Protein AF-R7CH03-F1 (afdb_monomer)

Structure (mmCIF, N/CA/C/O backbone):
data_AF-R7CH03-F1
#
_entry.id   AF-R7CH03-F1
#
loop_
_atom_site.group_PDB
_atom_site.id
_atom_site.type_symbol
_atom_site.label_atom_id
_atom_site.label_alt_id
_atom_site.label_comp_id
_atom_site.label_asym_id
_atom_site.label_entity_id
_atom_site.label_seq_id
_atom_site.pdbx_PDB_ins_code
_atom_site.Cartn_x
_atom_site.Cartn_y
_atom_site.Cartn_z
_atom_site.occupancy
_atom_site.B_iso_or_equiv
_atom_site.auth_seq_id
_atom_site.auth_comp_id
_atom_site.auth_asym_id
_atom_site.auth_atom_id
_atom_site.pdbx_PDB_model_num
ATOM 1 N N . MET A 1 1 ? 8.461 -6.211 2.442 1.00 96.62 1 MET A N 1
ATOM 2 C CA . MET A 1 1 ? 7.712 -7.015 1.447 1.00 96.62 1 MET A CA 1
ATOM 3 C C . MET A 1 1 ? 8.612 -7.231 0.240 1.00 96.62 1 MET A C 1
ATOM 5 O O . MET A 1 1 ? 9.458 -6.382 -0.001 1.00 96.62 1 MET A O 1
ATOM 9 N N . TRP A 1 2 ? 8.453 -8.324 -0.503 1.00 97.56 2 TRP A N 1
ATOM 10 C CA . TRP A 1 2 ? 9.231 -8.585 -1.719 1.00 97.56 2 TRP A CA 1
ATOM 11 C C . TRP A 1 2 ? 8.356 -9.234 -2.792 1.00 97.56 2 TRP A C 1
ATOM 13 O O . TRP A 1 2 ? 7.312 -9.807 -2.472 1.00 97.56 2 TRP A O 1
ATOM 23 N N . ALA A 1 3 ? 8.767 -9.111 -4.051 1.00 97.25 3 ALA A N 1
ATOM 24 C CA . ALA A 1 3 ? 8.122 -9.738 -5.193 1.00 97.25 3 ALA A CA 1
ATOM 25 C C . ALA A 1 3 ? 9.171 -10.206 -6.203 1.00 97.25 3 ALA A C 1
ATOM 27 O O . ALA A 1 3 ? 10.023 -9.425 -6.622 1.00 97.25 3 ALA A O 1
ATOM 28 N N . GLN A 1 4 ? 9.057 -11.466 -6.616 1.00 97.06 4 GLN A N 1
ATOM 29 C CA . GLN A 1 4 ? 9.691 -11.967 -7.832 1.00 97.06 4 GLN A CA 1
ATOM 30 C C . GLN A 1 4 ? 8.868 -11.512 -9.036 1.00 97.06 4 GLN A C 1
ATOM 32 O O . GLN A 1 4 ? 7.660 -11.754 -9.095 1.00 97.06 4 GLN A O 1
ATOM 37 N N . GLU A 1 5 ? 9.502 -10.810 -9.966 1.00 94.62 5 GLU A N 1
ATOM 38 C CA . GLU A 1 5 ? 8.845 -10.187 -11.111 1.00 94.62 5 GLU A CA 1
ATOM 39 C C . GLU A 1 5 ? 9.886 -9.899 -12.194 1.00 94.62 5 GLU A C 1
ATOM 41 O O . GLU A 1 5 ? 10.800 -9.107 -11.988 1.00 94.62 5 GLU A O 1
ATOM 46 N N . GLU A 1 6 ? 9.740 -10.540 -13.354 1.00 91.69 6 GLU A N 1
ATOM 47 C CA . GLU A 1 6 ? 10.704 -10.442 -14.459 1.00 91.69 6 GLU A CA 1
ATOM 48 C C . GLU A 1 6 ? 10.699 -9.048 -15.110 1.00 91.69 6 GLU A C 1
ATOM 50 O O . GLU A 1 6 ? 11.748 -8.457 -15.364 1.00 91.69 6 GLU A O 1
ATOM 55 N N . HIS A 1 7 ? 9.506 -8.488 -15.332 1.00 95.75 7 HIS A N 1
ATOM 56 C CA . HIS A 1 7 ? 9.313 -7.204 -16.010 1.00 95.75 7 HIS A CA 1
ATOM 57 C C . HIS A 1 7 ? 8.825 -6.139 -15.034 1.00 95.75 7 HIS A C 1
ATOM 59 O O . HIS A 1 7 ? 7.633 -5.828 -14.963 1.00 95.75 7 HIS A O 1
ATOM 65 N N . ILE A 1 8 ? 9.758 -5.577 -14.265 1.00 97.88 8 ILE A N 1
ATOM 66 C CA . ILE A 1 8 ? 9.409 -4.600 -13.237 1.00 97.88 8 ILE A CA 1
ATOM 67 C C . ILE A 1 8 ? 9.233 -3.211 -13.845 1.00 97.88 8 ILE A C 1
ATOM 69 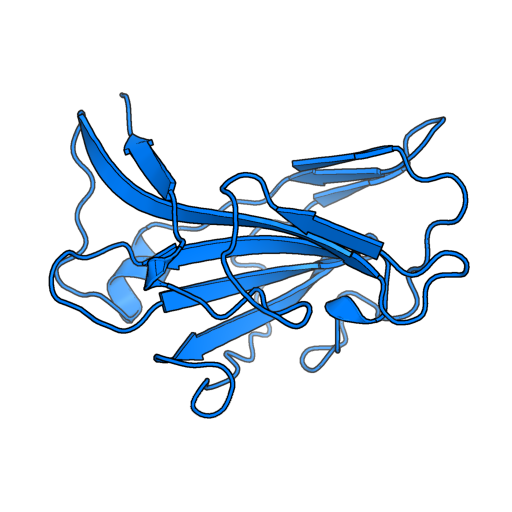O O . ILE A 1 8 ? 10.154 -2.649 -14.439 1.00 97.88 8 ILE A O 1
ATOM 73 N N . ARG A 1 9 ? 8.065 -2.618 -13.614 1.00 98.50 9 ARG A N 1
ATOM 74 C CA . ARG A 1 9 ? 7.746 -1.246 -14.000 1.00 98.50 9 ARG A CA 1
ATOM 75 C C . ARG A 1 9 ? 7.945 -0.293 -12.821 1.00 98.50 9 ARG A C 1
ATOM 77 O O . ARG A 1 9 ? 7.494 -0.593 -11.718 1.00 98.50 9 ARG A O 1
ATOM 84 N N . ALA A 1 10 ? 8.606 0.844 -13.046 1.00 98.06 10 ALA A N 1
ATOM 85 C CA . ALA A 1 10 ? 8.832 1.872 -12.027 1.00 98.06 10 ALA A CA 1
ATOM 86 C C . ALA A 1 10 ? 9.053 3.258 -12.668 1.00 98.06 10 ALA A C 1
ATOM 88 O O . ALA A 1 10 ? 10.196 3.696 -12.804 1.00 98.06 10 ALA A O 1
ATOM 89 N N . GLU A 1 11 ? 7.985 3.942 -13.084 1.00 98.50 11 GLU A N 1
ATOM 90 C CA . GLU A 1 11 ? 8.090 5.289 -13.675 1.00 98.50 11 GLU A CA 1
ATOM 91 C C . GLU A 1 11 ? 7.918 6.407 -12.659 1.00 98.50 11 GLU A C 1
ATOM 93 O O . GLU A 1 11 ? 8.524 7.466 -12.809 1.00 98.50 11 GLU A O 1
ATOM 98 N N . TYR A 1 12 ? 7.084 6.207 -11.636 1.00 98.44 12 TYR A N 1
ATOM 99 C CA . TYR A 1 12 ? 6.837 7.263 -10.660 1.00 98.44 12 TYR A CA 1
ATOM 100 C C . TYR A 1 12 ? 8.047 7.389 -9.727 1.00 98.44 12 TYR A C 1
ATOM 102 O O . TYR A 1 12 ? 8.434 6.390 -9.115 1.00 98.44 12 TYR A O 1
ATOM 110 N N . PRO A 1 13 ? 8.686 8.566 -9.610 1.00 98.00 13 PRO A N 1
ATOM 111 C CA . PRO A 1 13 ? 9.793 8.769 -8.680 1.00 98.00 13 PRO A CA 1
ATOM 112 C C . PRO A 1 13 ? 9.284 9.004 -7.250 1.00 98.00 13 PRO A C 1
ATOM 114 O O . PRO A 1 13 ? 8.162 9.469 -7.066 1.00 98.00 13 PRO A O 1
ATOM 117 N N . GLU A 1 14 ? 10.137 8.790 -6.241 1.00 96.88 14 GLU A N 1
ATOM 118 C CA . GLU A 1 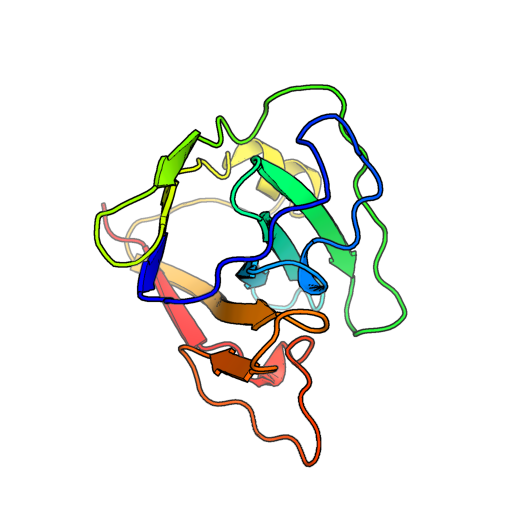14 ? 9.851 9.113 -4.826 1.00 96.88 14 GLU A CA 1
ATOM 119 C C . GLU A 1 14 ? 9.287 10.533 -4.633 1.00 96.88 14 GLU A C 1
ATOM 121 O O . GLU A 1 14 ? 8.406 10.763 -3.809 1.00 96.88 14 GLU A O 1
ATOM 126 N N . SER A 1 15 ? 9.763 11.495 -5.429 1.00 96.50 15 SER A N 1
ATOM 127 C CA . SER A 1 15 ? 9.339 12.895 -5.363 1.00 96.50 15 SER A CA 1
ATOM 128 C C . SER A 1 15 ? 7.918 13.162 -5.878 1.00 96.50 15 SER A C 1
ATOM 130 O O . SER A 1 15 ? 7.421 14.276 -5.701 1.00 96.50 15 SER A O 1
ATOM 132 N N . ASP A 1 16 ? 7.270 12.205 -6.551 1.00 97.50 16 ASP A N 1
ATOM 133 C CA . ASP A 1 16 ? 5.889 12.361 -7.013 1.00 97.50 16 ASP A CA 1
ATOM 134 C C . ASP A 1 16 ? 4.896 12.035 -5.890 1.00 97.50 16 ASP A C 1
ATOM 136 O O . ASP A 1 16 ? 4.488 10.896 -5.665 1.00 97.50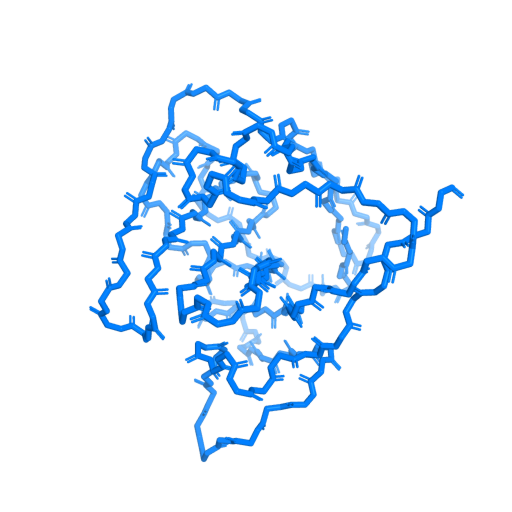 16 ASP A O 1
ATOM 140 N N . LEU A 1 17 ? 4.463 13.088 -5.200 1.00 95.81 17 LEU A N 1
ATOM 141 C CA . LEU A 1 17 ? 3.566 12.989 -4.049 1.00 95.81 17 LEU A CA 1
ATOM 142 C C . LEU A 1 17 ? 2.124 12.589 -4.410 1.00 95.81 17 LEU A C 1
ATOM 144 O O . LEU A 1 17 ? 1.301 12.364 -3.517 1.00 95.81 17 LEU A O 1
ATOM 148 N N . LEU A 1 18 ? 1.792 12.546 -5.703 1.00 96.56 18 LEU A N 1
ATOM 149 C CA . LEU A 1 18 ? 0.475 12.178 -6.219 1.00 96.56 18 LEU A CA 1
ATOM 150 C C . LEU A 1 18 ? 0.527 10.920 -7.091 1.00 96.56 18 LEU A C 1
ATOM 152 O O . LEU A 1 18 ? -0.470 10.603 -7.742 1.00 96.56 18 LEU A O 1
ATOM 156 N N . ALA A 1 19 ? 1.643 10.186 -7.056 1.00 96.62 19 ALA A N 1
ATOM 157 C CA . ALA A 1 19 ? 1.849 8.983 -7.842 1.00 96.62 19 ALA A CA 1
ATOM 158 C C . ALA A 1 19 ? 0.660 8.010 -7.743 1.00 96.62 19 ALA A C 1
ATOM 160 O O . ALA A 1 19 ? 0.143 7.696 -6.654 1.00 96.62 19 ALA A O 1
ATOM 161 N N . ASN A 1 20 ? 0.253 7.500 -8.906 1.00 97.56 20 ASN A N 1
ATOM 162 C CA . ASN A 1 20 ? -0.601 6.324 -9.030 1.00 97.56 20 ASN A CA 1
ATOM 163 C C . ASN A 1 20 ? 0.286 5.079 -8.954 1.00 97.56 20 ASN A C 1
ATOM 165 O O . ASN A 1 20 ? 0.507 4.392 -9.945 1.00 97.56 20 ASN A O 1
ATOM 169 N N . THR A 1 21 ? 0.820 4.798 -7.767 1.00 97.94 21 THR A N 1
ATOM 170 C CA . THR A 1 21 ? 1.769 3.702 -7.511 1.00 97.94 21 THR A CA 1
ATOM 171 C C . THR A 1 21 ? 1.302 2.350 -8.047 1.00 97.94 21 THR A C 1
ATOM 173 O O . THR A 1 21 ? 2.117 1.604 -8.575 1.00 97.94 21 THR A O 1
ATOM 176 N N . TYR A 1 22 ? -0.004 2.077 -8.012 1.00 97.75 22 TYR A N 1
ATOM 177 C CA . TYR A 1 22 ? -0.630 0.865 -8.554 1.00 97.75 22 TYR A CA 1
ATOM 178 C C . TYR A 1 22 ? -0.507 0.689 -10.086 1.00 97.75 22 TYR A C 1
ATOM 180 O O . TYR A 1 22 ? -0.863 -0.362 -10.622 1.00 97.75 22 TYR A O 1
ATOM 188 N N . GLU A 1 23 ? -0.090 1.714 -10.835 1.00 98.62 23 GLU A N 1
ATOM 189 C CA . GLU A 1 23 ? 0.207 1.607 -12.271 1.00 98.62 23 GLU A CA 1
ATOM 190 C C . GLU A 1 23 ? 1.594 1.008 -12.539 1.00 98.62 23 GLU A C 1
ATOM 192 O O . GLU A 1 23 ? 1.783 0.352 -13.565 1.00 98.62 23 GLU A O 1
ATOM 197 N N . ASP A 1 24 ? 2.528 1.180 -11.606 1.00 98.69 24 ASP A N 1
ATOM 198 C CA . ASP A 1 24 ? 3.828 0.514 -11.585 1.00 98.69 24 ASP A CA 1
ATOM 199 C C . ASP A 1 24 ? 3.725 -0.865 -10.916 1.00 98.69 24 ASP A C 1
ATOM 201 O O . ASP A 1 24 ? 2.675 -1.259 -10.408 1.00 98.69 24 ASP A O 1
ATOM 205 N N . SER A 1 25 ? 4.825 -1.616 -10.885 1.00 98.69 25 SER A N 1
ATOM 206 C CA . SER A 1 25 ? 4.919 -2.807 -10.043 1.00 98.69 25 SER A CA 1
ATOM 207 C C . SER A 1 25 ? 4.786 -2.400 -8.574 1.00 98.69 25 SER A C 1
ATOM 209 O O . SER A 1 25 ? 5.659 -1.731 -8.040 1.00 98.69 25 SER A O 1
ATOM 211 N N . CYS A 1 26 ? 3.702 -2.785 -7.903 1.00 98.75 26 CYS A N 1
ATOM 212 C CA . CYS A 1 26 ? 3.326 -2.176 -6.628 1.00 98.75 26 CYS A CA 1
ATOM 213 C C . CYS A 1 26 ? 3.079 -3.203 -5.525 1.00 98.75 26 CYS A C 1
ATOM 215 O O . CYS A 1 26 ? 2.363 -4.182 -5.733 1.00 98.75 26 CYS A O 1
ATOM 217 N N . LEU A 1 27 ? 3.657 -2.964 -4.347 1.00 98.81 27 LEU A N 1
ATOM 218 C CA . LEU A 1 27 ? 3.388 -3.714 -3.122 1.00 98.81 27 LEU A CA 1
ATOM 219 C C . LEU A 1 27 ? 2.592 -2.832 -2.161 1.00 98.81 27 LEU A C 1
ATOM 221 O O . LEU A 1 27 ? 2.971 -1.689 -1.900 1.00 98.81 27 LEU A O 1
ATOM 225 N N . GLU A 1 28 ? 1.507 -3.373 -1.614 1.00 98.81 28 GLU A N 1
ATOM 226 C CA . GLU A 1 28 ? 0.558 -2.598 -0.816 1.00 98.81 28 GLU A CA 1
ATOM 227 C C . GLU A 1 28 ? 0.281 -3.246 0.543 1.00 98.81 28 GLU A C 1
ATOM 229 O O . GLU A 1 28 ? 0.233 -4.471 0.676 1.00 98.81 28 GLU A O 1
ATOM 234 N N . PHE A 1 29 ? 0.037 -2.408 1.548 1.00 98.75 29 PHE A N 1
ATOM 235 C CA . PHE A 1 29 ? -0.399 -2.800 2.881 1.00 98.75 29 PHE A CA 1
ATOM 236 C C . PHE A 1 29 ? -1.611 -1.978 3.309 1.00 98.75 29 PHE A C 1
ATOM 238 O O . PHE A 1 29 ? -1.570 -0.747 3.331 1.00 98.75 29 PHE A O 1
ATOM 245 N N . PHE A 1 30 ? -2.707 -2.662 3.632 1.00 98.69 30 PHE A N 1
ATOM 246 C CA . PHE A 1 30 ? -3.947 -2.039 4.084 1.00 98.69 30 PHE A CA 1
ATOM 247 C C . PHE A 1 30 ? -4.223 -2.440 5.529 1.00 98.69 30 PHE A C 1
ATOM 249 O O . PHE A 1 30 ? -4.055 -3.605 5.894 1.00 98.69 30 PHE A O 1
ATOM 256 N N . ILE A 1 31 ? -4.680 -1.488 6.342 1.00 98.31 31 ILE A N 1
ATOM 257 C CA . ILE A 1 31 ? -4.884 -1.682 7.778 1.00 98.31 31 ILE A CA 1
ATOM 258 C C . ILE A 1 31 ? -6.114 -0.924 8.293 1.00 98.31 31 ILE A C 1
ATOM 260 O O . ILE A 1 31 ? -6.258 0.280 8.097 1.00 98.31 31 ILE A O 1
ATOM 264 N N . ALA A 1 32 ? -6.981 -1.647 8.996 1.00 97.94 32 ALA A N 1
ATOM 265 C CA . ALA A 1 32 ? -8.058 -1.148 9.844 1.00 97.94 32 ALA A CA 1
ATOM 266 C C . ALA A 1 32 ? -7.699 -1.507 11.303 1.00 97.94 32 ALA A C 1
ATOM 268 O O . ALA A 1 32 ? -7.942 -2.634 11.750 1.00 97.94 32 ALA A O 1
ATOM 269 N N . PRO A 1 33 ? -7.024 -0.596 12.026 1.00 95.94 33 PRO A N 1
ATOM 270 C CA . PRO A 1 33 ? -6.342 -0.936 13.272 1.00 95.94 33 PRO A CA 1
ATOM 271 C C . PRO A 1 33 ? -7.247 -0.924 14.512 1.00 95.94 33 PRO A C 1
ATOM 273 O O . PRO A 1 33 ? -6.837 -1.423 15.557 1.00 95.94 33 PRO A O 1
ATOM 276 N N . VAL A 1 34 ? -8.455 -0.359 14.420 1.00 95.38 34 VAL A N 1
ATOM 277 C CA . VAL A 1 34 ? -9.376 -0.193 15.553 1.00 95.38 34 VAL A CA 1
ATOM 278 C C . VAL A 1 34 ? -10.694 -0.906 15.282 1.00 95.38 34 VAL A C 1
ATOM 280 O O . VAL A 1 34 ? -11.336 -0.704 14.255 1.00 95.38 34 VAL A O 1
ATOM 283 N N . THR A 1 35 ? -11.128 -1.729 16.237 1.00 92.12 35 THR A N 1
ATOM 284 C CA . THR A 1 35 ? -12.423 -2.417 16.159 1.00 92.12 35 THR A CA 1
ATOM 285 C C . THR A 1 35 ? -13.572 -1.417 16.284 1.00 92.12 35 THR A C 1
ATOM 287 O O . THR A 1 35 ? -13.616 -0.634 17.226 1.00 92.12 35 THR A O 1
ATOM 290 N N . GLY A 1 36 ? -14.532 -1.483 15.360 1.00 93.25 36 GLY A N 1
ATOM 291 C CA . GLY A 1 36 ? -15.705 -0.602 15.336 1.00 93.25 36 GLY A CA 1
ATOM 292 C C . GLY A 1 36 ? -15.505 0.686 14.534 1.00 93.25 36 GLY A C 1
ATOM 293 O O . GLY A 1 36 ? -16.497 1.302 14.150 1.00 93.25 36 GLY A O 1
ATOM 294 N N . ASP A 1 37 ? -14.263 1.052 14.208 1.00 96.50 37 ASP A N 1
ATOM 295 C CA . ASP A 1 37 ? -13.987 2.087 13.216 1.00 96.50 37 ASP A CA 1
ATOM 296 C C . ASP A 1 37 ? -14.006 1.470 11.810 1.00 96.50 37 ASP A C 1
ATOM 298 O O . ASP A 1 37 ? -13.330 0.481 11.530 1.00 96.50 37 ASP A O 1
ATOM 302 N N . VAL A 1 38 ? -14.818 2.038 10.920 1.00 96.56 38 VAL A N 1
ATOM 303 C CA . VAL A 1 38 ? -14.983 1.559 9.538 1.00 96.56 38 VAL A CA 1
ATOM 304 C C . VAL A 1 38 ? -13.904 2.087 8.589 1.00 96.56 38 VAL A C 1
ATOM 306 O O . VAL A 1 38 ? -13.823 1.653 7.439 1.00 96.56 38 VAL A O 1
ATOM 309 N N . ARG A 1 39 ? -13.092 3.049 9.036 1.00 98.12 39 ARG A N 1
ATOM 310 C CA . ARG A 1 39 ? -12.008 3.626 8.242 1.00 98.12 39 ARG A CA 1
ATOM 311 C C . ARG A 1 39 ? -10.826 2.667 8.191 1.00 98.12 39 ARG A C 1
ATOM 313 O O . ARG A 1 39 ? -10.473 2.047 9.193 1.00 98.12 39 ARG A O 1
ATOM 320 N N . TYR A 1 40 ? -10.122 2.656 7.070 1.00 98.56 40 TYR A N 1
ATOM 321 C CA . TYR A 1 40 ? -8.834 1.985 6.918 1.00 98.56 40 TYR A CA 1
ATOM 322 C C . TYR A 1 40 ? -7.817 2.905 6.244 1.00 98.56 40 TYR A C 1
ATOM 324 O O . TYR A 1 40 ? -8.179 3.836 5.520 1.00 98.56 40 TYR A O 1
ATOM 332 N N . LEU A 1 41 ? -6.541 2.608 6.472 1.00 98.62 41 LEU A N 1
ATOM 333 C CA . LEU A 1 41 ? -5.410 3.166 5.743 1.00 98.62 41 LEU A CA 1
ATOM 334 C C . LEU A 1 41 ? -4.982 2.190 4.647 1.00 98.62 41 LEU A C 1
ATOM 336 O O . LEU A 1 41 ? -4.922 0.984 4.887 1.00 98.62 41 LEU A O 1
ATOM 340 N N . ASN A 1 42 ? -4.630 2.706 3.475 1.00 98.69 42 ASN A N 1
ATOM 341 C CA . ASN A 1 42 ? -3.851 1.980 2.475 1.00 98.69 42 ASN A CA 1
ATOM 342 C C . ASN A 1 42 ? -2.505 2.670 2.273 1.00 98.69 42 ASN A C 1
ATOM 344 O O . ASN A 1 42 ? -2.451 3.896 2.195 1.00 98.69 42 ASN A O 1
ATOM 348 N N . LEU A 1 43 ? -1.443 1.871 2.207 1.00 98.62 43 LEU A N 1
ATOM 349 C CA . LEU A 1 43 ? -0.084 2.284 1.893 1.00 98.62 43 LEU A CA 1
ATOM 350 C C . LEU A 1 43 ? 0.376 1.482 0.678 1.00 98.62 43 LEU A C 1
ATOM 352 O O . LEU A 1 43 ? 0.406 0.256 0.725 1.00 98.62 43 LEU A O 1
ATOM 356 N N . GLU A 1 44 ? 0.724 2.168 -0.396 1.00 98.62 44 GLU A N 1
ATOM 357 C CA . GLU A 1 44 ? 1.104 1.593 -1.682 1.00 98.62 44 GLU A CA 1
ATOM 358 C C . GLU A 1 44 ? 2.503 2.089 -2.034 1.00 98.62 44 GLU A C 1
ATOM 360 O O . GLU A 1 44 ? 2.753 3.294 -1.973 1.00 98.62 44 GLU A O 1
ATOM 365 N N . PHE A 1 45 ? 3.408 1.186 -2.403 1.00 98.62 45 PHE A N 1
ATOM 366 C CA . PHE A 1 45 ? 4.768 1.551 -2.784 1.00 98.62 45 PHE A CA 1
ATOM 367 C C . PHE A 1 45 ? 5.164 0.922 -4.114 1.00 98.62 45 PHE A C 1
ATOM 369 O O . PHE A 1 45 ? 4.844 -0.239 -4.377 1.00 98.62 45 PHE A O 1
ATOM 376 N N . ASN A 1 46 ? 5.899 1.675 -4.929 1.00 98.62 46 ASN A N 1
ATOM 377 C CA . ASN A 1 46 ? 6.585 1.155 -6.112 1.00 98.62 46 ASN A CA 1
ATOM 378 C C . ASN A 1 46 ? 8.101 0.963 -5.829 1.00 98.62 46 ASN A C 1
ATOM 380 O O . ASN A 1 46 ? 8.576 1.309 -4.742 1.00 98.62 46 ASN A O 1
ATOM 384 N N . PRO A 1 47 ? 8.899 0.459 -6.789 1.00 98.50 47 PRO A N 1
ATOM 385 C CA . PRO A 1 47 ? 10.327 0.202 -6.588 1.00 98.50 47 PRO A CA 1
ATOM 386 C C . PRO A 1 47 ? 11.196 1.461 -6.493 1.00 98.50 47 PRO A C 1
ATOM 388 O O . PRO A 1 47 ? 12.356 1.373 -6.107 1.00 98.50 47 PRO A O 1
ATOM 391 N N . ASN A 1 48 ? 10.666 2.627 -6.864 1.00 98.38 48 ASN A N 1
ATOM 392 C CA . ASN A 1 48 ? 11.355 3.912 -6.728 1.00 98.38 48 ASN A CA 1
ATOM 393 C C . ASN A 1 48 ? 11.002 4.604 -5.402 1.00 98.38 48 ASN A C 1
ATOM 395 O O . ASN A 1 48 ? 11.253 5.797 -5.265 1.00 98.38 48 ASN A O 1
ATOM 399 N N . CYS A 1 49 ? 10.373 3.891 -4.462 1.00 98.00 49 CYS A N 1
ATOM 400 C CA . CYS A 1 49 ? 9.865 4.428 -3.200 1.00 98.00 49 CYS A CA 1
ATOM 401 C C . CYS A 1 49 ? 8.800 5.533 -3.346 1.00 98.00 49 CYS A C 1
ATOM 403 O O . CYS A 1 49 ? 8.482 6.193 -2.356 1.00 98.00 49 CYS A O 1
ATOM 405 N N . ALA A 1 50 ? 8.190 5.714 -4.525 1.00 98.00 50 ALA A N 1
ATOM 406 C CA . ALA A 1 50 ? 6.983 6.529 -4.630 1.00 98.00 50 ALA A CA 1
ATOM 407 C C . ALA A 1 50 ? 5.893 5.904 -3.756 1.00 98.00 50 ALA A C 1
ATOM 409 O O . ALA A 1 50 ? 5.735 4.678 -3.742 1.00 98.00 50 ALA A O 1
ATOM 410 N N . VAL A 1 51 ? 5.164 6.744 -3.019 1.00 97.38 51 VAL A N 1
ATOM 411 C CA . VAL A 1 51 ? 4.214 6.289 -2.004 1.00 97.38 51 VAL A CA 1
ATOM 412 C C . VAL A 1 51 ? 2.822 6.878 -2.214 1.00 97.38 51 VAL A C 1
ATOM 414 O O . VAL A 1 51 ? 2.627 8.091 -2.309 1.00 97.38 51 VAL A O 1
ATOM 417 N N . GLY A 1 52 ? 1.824 6.000 -2.233 1.00 97.31 52 GLY A N 1
ATOM 418 C CA . GLY A 1 52 ? 0.422 6.359 -2.099 1.00 97.31 52 GLY A CA 1
ATOM 419 C C . GLY A 1 52 ? -0.083 6.019 -0.708 1.00 97.31 52 GLY A C 1
ATOM 420 O O . GLY A 1 52 ? -0.118 4.850 -0.342 1.00 97.31 52 GLY A O 1
ATOM 421 N N . VAL A 1 53 ? -0.477 7.031 0.072 1.00 97.94 53 VAL A N 1
ATOM 422 C CA . VAL A 1 53 ? -1.168 6.805 1.348 1.00 97.94 53 VAL A CA 1
ATOM 423 C C . VAL A 1 53 ? -2.520 7.482 1.349 1.00 97.94 53 VAL A C 1
ATOM 425 O O . VAL A 1 53 ? -2.621 8.683 1.090 1.00 97.94 53 VAL A O 1
ATOM 428 N N . GLN A 1 54 ? -3.572 6.735 1.665 1.00 98.44 54 GLN A N 1
ATOM 429 C CA . GLN A 1 54 ? -4.917 7.281 1.769 1.00 98.44 54 GLN A CA 1
ATOM 430 C C . GLN A 1 54 ? -5.655 6.699 2.982 1.00 9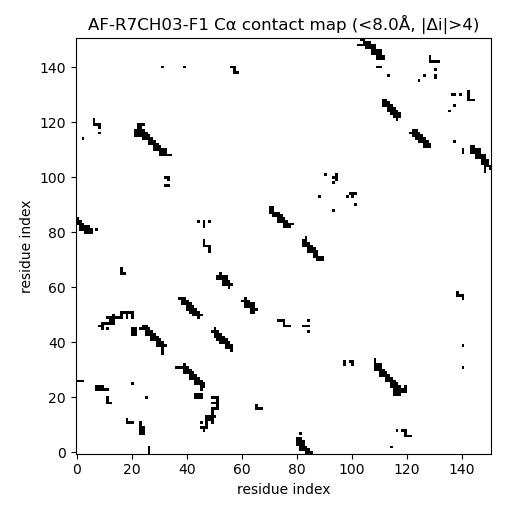8.44 54 GLN A C 1
ATOM 432 O O . GLN A 1 54 ? -5.312 5.631 3.485 1.00 98.44 54 GLN A O 1
ATOM 437 N N . ILE A 1 55 ? -6.669 7.426 3.456 1.00 98.62 55 ILE A N 1
ATOM 438 C CA . ILE A 1 55 ? -7.595 6.986 4.509 1.00 98.62 55 ILE A CA 1
ATOM 439 C C . ILE A 1 55 ? -9.040 7.172 4.049 1.00 98.62 55 ILE A C 1
ATOM 441 O O . ILE A 1 55 ? -9.369 8.201 3.463 1.00 98.62 55 ILE A O 1
ATOM 445 N N . GLY A 1 56 ? -9.913 6.205 4.312 1.00 98.12 56 GLY A N 1
ATOM 446 C CA . GLY A 1 56 ? -11.349 6.295 4.017 1.00 98.12 56 GLY A CA 1
ATOM 447 C C . GLY A 1 56 ? -12.077 5.005 4.373 1.00 98.12 56 GLY A C 1
ATOM 448 O O . GLY A 1 56 ? -11.506 4.159 5.055 1.00 98.12 56 GLY A O 1
ATOM 449 N N . THR A 1 57 ? -13.322 4.843 3.925 1.00 97.19 57 THR A N 1
ATOM 450 C CA . THR A 1 57 ? -14.144 3.659 4.254 1.00 97.19 57 THR A CA 1
ATOM 451 C C . THR A 1 57 ? -14.380 2.734 3.058 1.00 97.19 57 THR A C 1
ATOM 453 O O . THR A 1 57 ? -14.660 1.551 3.223 1.00 97.19 57 THR A O 1
ATOM 456 N N . THR A 1 58 ? -14.195 3.229 1.833 1.00 94.50 58 THR A N 1
ATOM 457 C CA . THR A 1 58 ? -14.484 2.525 0.575 1.00 94.50 58 THR A CA 1
ATOM 458 C C . THR A 1 58 ? -13.444 2.834 -0.507 1.00 94.50 58 THR A C 1
ATOM 460 O O . THR A 1 58 ? -12.376 3.391 -0.237 1.00 94.50 58 THR A O 1
ATOM 463 N N . LYS A 1 59 ? -13.726 2.455 -1.765 1.00 93.44 59 LYS A N 1
ATOM 464 C CA . LYS A 1 59 ? -12.879 2.828 -2.900 1.00 93.44 59 LYS A CA 1
ATOM 465 C C . LYS A 1 59 ? -12.918 4.337 -3.215 1.00 93.44 59 LYS A C 1
ATOM 467 O O . LYS A 1 59 ? -11.947 4.891 -3.719 1.00 93.44 59 LYS A O 1
ATOM 472 N N . THR A 1 60 ? -14.057 4.977 -2.973 1.00 95.00 60 THR A N 1
ATOM 473 C CA . THR A 1 60 ? -14.424 6.261 -3.593 1.00 95.00 60 THR A CA 1
ATOM 474 C C . THR A 1 60 ? -14.368 7.457 -2.652 1.00 95.00 60 THR A C 1
ATOM 476 O O . THR A 1 60 ? -14.404 8.587 -3.121 1.00 95.00 60 THR A O 1
ATOM 479 N N . ASP A 1 61 ? -14.285 7.234 -1.343 1.00 95.81 61 ASP A N 1
ATOM 480 C CA . ASP A 1 61 ? -14.337 8.276 -0.306 1.00 95.81 61 ASP A CA 1
ATOM 481 C C . ASP A 1 61 ? -12.985 8.501 0.392 1.00 95.81 61 ASP A C 1
ATOM 483 O O . ASP A 1 61 ? -12.917 9.144 1.440 1.00 95.81 61 ASP A O 1
ATOM 487 N N . ARG A 1 62 ? -11.897 7.954 -0.161 1.00 96.19 62 ARG A N 1
ATOM 488 C CA . ARG A 1 62 ? -10.578 8.084 0.453 1.00 96.19 62 ARG A CA 1
ATOM 489 C C . ARG A 1 62 ? -9.973 9.460 0.238 1.00 96.19 62 ARG A C 1
ATOM 491 O O . ARG A 1 62 ? -9.960 9.991 -0.869 1.00 96.19 62 ARG A O 1
ATOM 498 N N . THR A 1 63 ? -9.348 9.966 1.291 1.00 97.69 63 THR A N 1
ATOM 499 C CA . THR A 1 63 ? -8.521 11.171 1.262 1.00 97.69 63 THR A CA 1
ATOM 500 C C . THR A 1 63 ? -7.055 10.792 1.106 1.00 97.69 63 THR A C 1
ATOM 502 O O . THR A 1 63 ? -6.533 10.015 1.905 1.00 97.69 63 THR A O 1
ATOM 505 N N . ARG A 1 64 ? -6.379 11.354 0.096 1.00 97.56 64 ARG A N 1
ATOM 506 C CA . ARG A 1 64 ? -4.926 11.216 -0.087 1.00 97.56 64 ARG A CA 1
ATOM 507 C C . ARG A 1 64 ? -4.180 12.026 0.969 1.00 97.56 64 ARG A C 1
ATOM 509 O O . ARG A 1 64 ? -4.438 13.214 1.143 1.00 97.56 64 ARG A O 1
ATOM 516 N N . LEU A 1 65 ? -3.234 11.378 1.638 1.00 97.00 65 LEU A N 1
ATOM 517 C CA . LEU A 1 65 ? -2.340 11.984 2.613 1.00 97.00 65 LEU A CA 1
ATOM 518 C C . LEU A 1 65 ? -1.038 12.368 1.906 1.00 97.00 65 LEU A C 1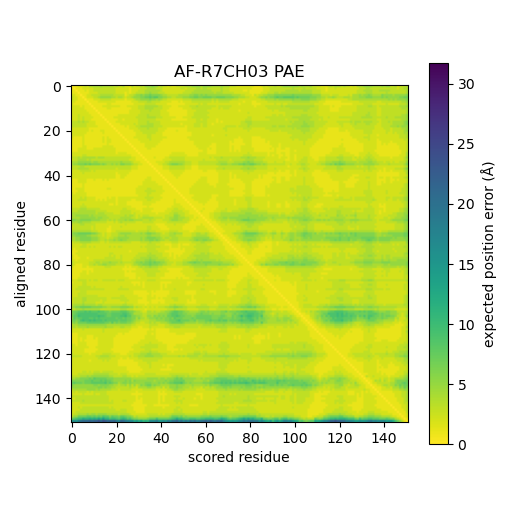
ATOM 520 O O . LEU A 1 65 ? -0.137 11.549 1.749 1.00 97.00 65 LEU A O 1
ATOM 524 N N . VAL A 1 66 ? -0.963 13.616 1.446 1.00 95.69 66 VAL A N 1
ATOM 525 C CA . VAL A 1 66 ? 0.246 14.168 0.822 1.00 95.69 66 VAL A CA 1
ATOM 526 C C . VAL A 1 66 ? 1.247 14.534 1.911 1.00 95.69 66 VAL A C 1
ATOM 528 O O . VAL A 1 66 ? 0.917 15.274 2.839 1.00 95.69 66 VAL A O 1
ATOM 531 N N . ARG A 1 67 ? 2.472 14.023 1.793 1.00 89.94 67 ARG A N 1
ATOM 532 C CA . ARG A 1 67 ? 3.555 14.250 2.753 1.00 89.94 67 ARG A CA 1
ATOM 533 C C . ARG A 1 67 ? 4.838 14.615 2.030 1.00 89.94 67 ARG A C 1
ATOM 535 O O . ARG A 1 67 ? 5.109 14.081 0.967 1.00 89.94 67 ARG A O 1
ATOM 542 N N . THR A 1 68 ? 5.622 15.512 2.617 1.00 92.69 68 THR A N 1
ATOM 543 C CA . THR A 1 68 ? 6.939 15.921 2.096 1.00 92.69 68 THR A CA 1
ATOM 544 C C . THR A 1 68 ? 8.093 15.400 2.949 1.00 92.69 68 THR A C 1
ATOM 546 O O . THR A 1 68 ? 9.252 15.656 2.643 1.00 92.69 68 THR A O 1
ATOM 549 N N . ASP A 1 69 ? 7.787 14.738 4.062 1.00 92.81 69 ASP A N 1
ATOM 550 C CA . ASP A 1 69 ? 8.756 14.157 4.977 1.00 92.81 69 ASP A CA 1
ATOM 551 C C . ASP A 1 69 ? 8.878 12.642 4.776 1.00 92.81 69 ASP A C 1
ATOM 553 O O . ASP A 1 69 ? 7.925 11.971 4.381 1.00 92.81 69 ASP A O 1
ATOM 557 N N . ASN A 1 70 ? 10.046 12.085 5.098 1.00 90.31 70 ASN A N 1
ATOM 558 C CA . ASN A 1 70 ? 10.315 10.654 4.958 1.00 90.31 70 ASN A CA 1
ATOM 559 C C . ASN A 1 70 ? 9.843 9.859 6.189 1.00 90.31 70 ASN A C 1
ATOM 561 O O . ASN A 1 70 ? 10.632 9.206 6.870 1.00 90.31 70 ASN A O 1
ATOM 565 N N . LEU A 1 71 ? 8.549 9.940 6.517 1.00 95.75 71 LEU A N 1
ATOM 566 C CA . LEU A 1 71 ? 7.997 9.284 7.709 1.00 95.75 71 LEU A CA 1
ATOM 567 C C . LEU A 1 71 ? 8.244 7.767 7.706 1.00 95.75 71 LEU A C 1
ATOM 569 O O . LEU A 1 71 ? 8.556 7.179 8.744 1.00 95.75 71 LEU A O 1
ATOM 573 N N . PHE A 1 72 ? 8.047 7.133 6.548 1.00 96.94 72 PHE A N 1
ATOM 574 C CA . PHE A 1 72 ? 8.040 5.678 6.444 1.00 96.94 72 PHE A CA 1
ATOM 575 C C . PHE A 1 72 ? 9.443 5.076 6.336 1.00 96.94 72 PHE A C 1
ATOM 577 O O . PHE A 1 72 ? 9.576 3.864 6.471 1.00 96.94 72 PHE A O 1
ATOM 584 N N . ASN A 1 73 ? 10.487 5.892 6.134 1.00 97.06 73 ASN A N 1
ATOM 585 C CA . ASN A 1 73 ? 11.867 5.435 5.942 1.00 97.06 73 ASN A CA 1
ATOM 586 C C . ASN A 1 73 ? 11.948 4.283 4.923 1.00 97.06 73 ASN A C 1
ATOM 588 O O . ASN A 1 73 ? 12.561 3.248 5.190 1.00 97.06 73 ASN A O 1
ATOM 592 N N . ALA A 1 74 ? 11.242 4.433 3.798 1.00 97.56 74 ALA A N 1
ATOM 593 C CA . ALA A 1 74 ? 11.129 3.383 2.798 1.00 97.56 74 ALA A CA 1
ATOM 594 C C . ALA A 1 74 ? 12.456 3.206 2.049 1.00 97.56 74 ALA A C 1
ATOM 596 O O . ALA A 1 74 ? 13.060 4.172 1.589 1.00 97.56 74 ALA A O 1
ATOM 597 N N . VAL A 1 75 ? 12.896 1.959 1.913 1.00 98.31 75 VAL A N 1
ATOM 598 C CA . VAL A 1 75 ? 14.090 1.570 1.161 1.00 98.31 75 VAL A CA 1
ATOM 599 C C . VAL A 1 75 ? 13.709 0.432 0.233 1.00 98.31 75 VAL A C 1
ATOM 601 O O . VAL A 1 75 ? 13.143 -0.565 0.687 1.00 98.31 75 VAL A O 1
ATOM 604 N N . SER A 1 76 ? 14.037 0.573 -1.050 1.00 98.25 76 SER A N 1
ATOM 605 C CA . SER A 1 76 ? 13.833 -0.470 -2.049 1.00 98.25 76 SER A CA 1
ATOM 606 C C . SER A 1 76 ? 15.155 -0.952 -2.635 1.00 98.25 76 SER A C 1
ATOM 608 O O . SER A 1 76 ? 16.083 -0.168 -2.841 1.00 98.25 76 SER A O 1
ATOM 610 N N . THR A 1 77 ? 15.213 -2.251 -2.919 1.00 98.12 77 THR A N 1
ATOM 611 C CA . THR A 1 77 ? 16.365 -2.926 -3.520 1.00 98.12 77 THR A CA 1
ATOM 612 C C . THR A 1 77 ? 15.884 -3.785 -4.685 1.00 98.12 77 THR A C 1
ATOM 614 O O . THR A 1 77 ? 14.882 -4.492 -4.573 1.00 98.12 77 THR A O 1
ATOM 617 N N . ARG A 1 78 ? 16.603 -3.746 -5.813 1.00 97.19 78 ARG A N 1
ATOM 618 C CA . ARG A 1 78 ? 16.425 -4.708 -6.911 1.00 97.19 78 ARG A CA 1
ATOM 619 C C . ARG A 1 78 ? 17.153 -6.004 -6.563 1.00 97.19 78 ARG A C 1
ATOM 621 O O . ARG A 1 78 ? 18.314 -5.949 -6.161 1.00 97.19 78 ARG A O 1
ATOM 628 N N . THR A 1 79 ? 16.489 -7.140 -6.724 1.00 96.69 79 THR A N 1
ATOM 629 C CA . THR A 1 79 ? 17.094 -8.471 -6.574 1.00 96.69 79 THR A CA 1
ATOM 630 C C . THR A 1 79 ? 17.406 -9.056 -7.951 1.00 96.69 79 THR A C 1
ATOM 632 O O . THR A 1 79 ? 17.131 -8.430 -8.974 1.00 96.69 79 THR A O 1
ATOM 635 N N . GLU A 1 80 ? 18.017 -10.241 -7.994 1.00 95.31 80 GLU A N 1
ATOM 636 C CA . GLU A 1 80 ? 18.311 -10.946 -9.253 1.00 95.31 80 GLU A CA 1
ATOM 637 C C . GLU A 1 80 ? 17.043 -11.221 -10.081 1.00 95.31 80 GLU A C 1
ATOM 639 O O . GLU A 1 80 ? 17.067 -11.152 -11.305 1.00 95.31 80 GLU A O 1
ATOM 644 N N . ASP A 1 81 ? 15.935 -11.494 -9.400 1.00 96.19 81 ASP A N 1
ATOM 645 C CA . ASP A 1 81 ? 14.681 -12.008 -9.948 1.00 96.19 81 ASP A CA 1
ATOM 646 C C . ASP A 1 81 ? 13.461 -11.136 -9.600 1.00 96.19 81 ASP A C 1
ATOM 648 O O . ASP A 1 81 ? 12.313 -11.563 -9.754 1.00 96.19 81 ASP A O 1
ATOM 652 N N . GLY A 1 82 ? 13.681 -9.920 -9.096 1.00 97.69 82 GLY A N 1
ATOM 653 C CA . GLY A 1 82 ? 12.598 -9.116 -8.557 1.00 97.69 82 GLY A CA 1
ATOM 654 C C . GLY A 1 82 ? 13.034 -7.856 -7.821 1.00 97.69 82 GLY A C 1
ATOM 655 O O . GLY A 1 82 ? 13.987 -7.158 -8.183 1.00 97.69 82 GLY A O 1
ATOM 656 N N . TRP A 1 83 ? 12.270 -7.521 -6.788 1.00 98.38 83 TRP A N 1
ATOM 657 C CA . TRP A 1 83 ? 12.535 -6.376 -5.932 1.00 98.38 83 TRP A CA 1
ATOM 658 C C . TRP A 1 83 ? 11.929 -6.550 -4.545 1.00 98.38 83 TRP A C 1
ATOM 660 O O . TRP A 1 83 ? 10.979 -7.306 -4.323 1.00 98.38 83 TRP A O 1
ATOM 670 N N . GLU A 1 84 ? 12.465 -5.790 -3.604 1.00 98.44 84 GLU A N 1
ATOM 671 C CA . GLU A 1 84 ? 11.959 -5.709 -2.246 1.00 98.44 84 GLU A CA 1
ATOM 672 C C . GLU A 1 84 ? 11.803 -4.265 -1.790 1.00 98.44 84 GLU A C 1
ATOM 674 O O . GLU A 1 84 ? 12.409 -3.336 -2.332 1.00 98.44 84 GLU A O 1
ATOM 679 N N . ILE A 1 85 ? 10.969 -4.094 -0.771 1.00 98.62 85 ILE A N 1
ATOM 680 C CA . ILE A 1 85 ? 10.791 -2.841 -0.059 1.00 98.62 85 ILE A CA 1
ATOM 681 C C . ILE A 1 85 ? 10.663 -3.083 1.439 1.00 98.62 85 ILE A C 1
ATOM 683 O O . ILE A 1 85 ? 9.892 -3.933 1.902 1.00 98.62 85 ILE A O 1
ATOM 687 N N . THR A 1 86 ? 11.404 -2.292 2.202 1.00 98.50 86 THR A N 1
ATOM 688 C CA . THR A 1 86 ? 11.336 -2.233 3.660 1.00 98.50 86 THR A CA 1
ATOM 689 C C . THR A 1 86 ? 10.933 -0.827 4.067 1.00 98.50 86 THR A C 1
ATOM 691 O O . THR A 1 86 ? 11.451 0.143 3.530 1.00 98.50 86 THR A O 1
ATOM 694 N N . TYR A 1 87 ? 9.994 -0.711 4.999 1.00 98.25 87 TYR A N 1
ATOM 695 C CA . TYR A 1 87 ? 9.502 0.562 5.517 1.00 98.25 87 TYR A CA 1
ATOM 696 C C . TYR A 1 87 ? 8.975 0.366 6.941 1.00 98.25 87 TYR A C 1
ATOM 698 O O . TYR A 1 87 ? 8.719 -0.755 7.386 1.00 98.25 87 TYR A O 1
ATOM 706 N N . CYS A 1 88 ? 8.800 1.470 7.654 1.00 97.25 88 CYS A N 1
ATOM 707 C CA . CYS A 1 88 ? 8.216 1.541 8.983 1.00 97.25 88 CYS A CA 1
ATOM 708 C C . CYS A 1 88 ? 6.876 2.274 8.908 1.00 97.25 88 CYS A C 1
ATOM 710 O O . CYS A 1 88 ? 6.781 3.292 8.236 1.00 97.25 88 CYS A O 1
ATOM 712 N N . VAL A 1 89 ? 5.852 1.805 9.624 1.00 96.94 89 VAL A N 1
ATOM 713 C CA . VAL A 1 89 ? 4.616 2.570 9.856 1.00 96.94 89 VAL A CA 1
ATOM 714 C C . VAL A 1 89 ? 4.603 2.993 11.323 1.00 96.94 89 VAL A C 1
ATOM 716 O O . VAL A 1 89 ? 4.299 2.165 12.183 1.00 96.94 89 VAL A O 1
ATOM 719 N N . PRO A 1 90 ? 4.948 4.253 11.646 1.00 96.88 90 PRO A N 1
ATOM 720 C CA . PRO A 1 90 ? 5.010 4.687 13.035 1.00 96.88 90 PRO A CA 1
ATOM 721 C C . PRO A 1 90 ? 3.646 4.593 13.720 1.00 96.88 90 PRO A C 1
ATOM 723 O O . PRO A 1 90 ? 2.630 5.020 13.173 1.00 96.88 90 PRO A O 1
ATOM 726 N N . PHE A 1 91 ? 3.609 4.107 14.959 1.00 95.81 91 PHE A N 1
ATOM 727 C CA . PHE A 1 91 ? 2.352 4.057 15.710 1.00 95.81 91 PHE A CA 1
ATOM 728 C C . PHE A 1 91 ? 1.759 5.448 15.954 1.00 95.81 91 PHE A C 1
ATOM 730 O O . PHE A 1 91 ? 0.543 5.590 15.920 1.00 95.81 91 PHE A O 1
ATOM 737 N N . ASP A 1 92 ? 2.584 6.488 16.104 1.00 96.75 92 ASP A N 1
ATOM 738 C CA . ASP A 1 92 ? 2.097 7.872 16.220 1.00 96.75 92 ASP A CA 1
ATOM 739 C C . ASP A 1 92 ? 1.402 8.369 14.947 1.00 96.75 92 ASP A C 1
ATOM 741 O O . ASP A 1 92 ? 0.445 9.144 15.014 1.00 96.75 92 ASP A O 1
ATOM 745 N N . PHE A 1 93 ? 1.822 7.875 13.778 1.00 97.56 93 PHE A N 1
ATOM 746 C CA . PHE A 1 93 ? 1.119 8.149 12.530 1.00 97.56 93 PHE A CA 1
ATOM 747 C C . PHE A 1 93 ? -0.276 7.523 12.543 1.00 97.56 93 PHE A C 1
ATOM 749 O O . PHE A 1 93 ? -1.245 8.204 12.225 1.00 97.56 93 PHE A O 1
ATOM 756 N N . ILE A 1 94 ? -0.400 6.269 12.98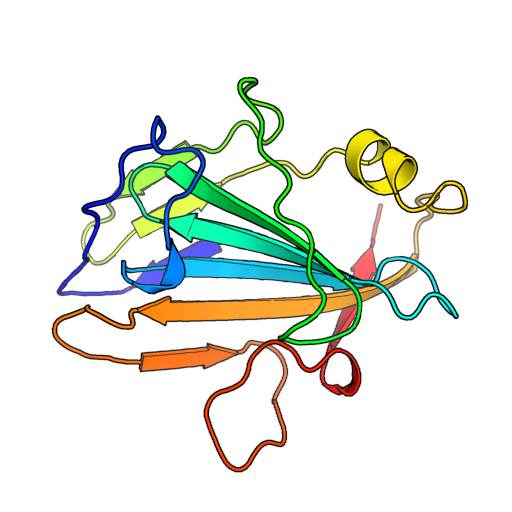8 1.00 97.44 94 ILE A N 1
ATOM 757 C CA . ILE A 1 94 ? -1.705 5.612 13.137 1.00 97.44 94 ILE A CA 1
ATOM 758 C C . ILE A 1 94 ? -2.571 6.371 14.157 1.00 97.44 94 ILE A C 1
ATOM 760 O O . ILE A 1 94 ? -3.717 6.706 13.856 1.00 97.44 94 ILE A O 1
ATOM 764 N N . ARG A 1 95 ? -2.014 6.741 15.319 1.00 97.44 95 ARG A N 1
ATOM 765 C CA . ARG A 1 95 ? -2.723 7.492 16.377 1.00 97.44 95 ARG A CA 1
ATOM 766 C C . ARG A 1 95 ? -3.251 8.848 15.930 1.00 97.44 95 ARG A C 1
ATOM 768 O O . ARG A 1 95 ? -4.261 9.308 16.450 1.00 97.44 95 ARG A O 1
ATOM 775 N N . SER A 1 96 ? -2.600 9.472 14.951 1.00 97.12 96 SER A N 1
ATOM 776 C CA . SER A 1 96 ? -3.055 10.748 14.387 1.00 97.12 96 SER A CA 1
ATOM 777 C C . SER A 1 96 ? -4.431 10.639 13.711 1.00 97.12 96 SER A C 1
ATOM 779 O O . SER A 1 96 ? -5.134 11.640 13.601 1.00 97.12 96 SER A O 1
ATOM 781 N N . PHE A 1 97 ? -4.832 9.435 13.287 1.00 97.75 97 PHE A N 1
ATOM 782 C CA . PHE A 1 97 ? -6.145 9.161 12.689 1.00 97.75 97 PHE A CA 1
ATOM 783 C C . PHE A 1 97 ? -7.058 8.323 13.587 1.00 97.75 97 PHE A C 1
ATOM 785 O O . PHE A 1 97 ? -8.281 8.453 13.490 1.00 97.75 97 PHE A O 1
ATOM 792 N N . TYR A 1 98 ? -6.464 7.507 14.458 1.00 97.50 98 TYR A N 1
ATOM 793 C CA . TYR A 1 98 ? -7.126 6.600 15.393 1.00 97.50 98 TYR A CA 1
ATOM 794 C C . TYR A 1 98 ? -6.616 6.871 16.818 1.00 97.50 98 TYR A C 1
ATOM 796 O O . TYR A 1 98 ? -5.708 6.177 17.278 1.00 97.50 98 TYR A O 1
ATOM 804 N N . PRO A 1 99 ? -7.123 7.896 17.525 1.00 96.12 99 PRO A N 1
ATOM 805 C CA . PRO A 1 99 ? -6.604 8.280 18.843 1.00 96.12 99 PRO A CA 1
ATOM 806 C C . PRO A 1 99 ? -6.651 7.154 19.886 1.00 96.12 99 PRO A C 1
ATOM 808 O O . PRO A 1 99 ? -5.811 7.102 20.780 1.00 96.12 99 PRO A O 1
ATOM 811 N N . GLU A 1 100 ? -7.609 6.238 19.755 1.00 93.06 100 GLU A N 1
ATOM 812 C CA . GLU A 1 100 ? -7.756 5.034 20.574 1.00 93.06 100 GLU A CA 1
ATOM 813 C C . GLU A 1 100 ? -6.806 3.884 20.197 1.00 93.06 100 GLU A C 1
ATOM 815 O O . GLU A 1 100 ? -6.812 2.853 20.865 1.00 93.06 100 GLU A O 1
ATOM 820 N N . PHE A 1 101 ? -5.978 4.026 19.157 1.00 95.00 101 PHE A N 1
ATOM 821 C CA . PHE A 1 101 ? -4.992 3.013 18.791 1.00 95.00 101 PHE A CA 1
ATOM 822 C C . PHE A 1 101 ? -3.850 2.943 19.815 1.00 95.00 101 PHE A C 1
ATOM 824 O O . PHE A 1 101 ? -3.004 3.837 19.934 1.00 95.00 101 PHE A O 1
ATOM 831 N N . PHE A 1 102 ? -3.765 1.814 20.508 1.00 90.50 102 PHE A N 1
ATOM 832 C CA . PHE A 1 102 ? -2.644 1.453 21.365 1.00 90.50 102 PHE A CA 1
ATOM 833 C C . PHE A 1 102 ? -2.167 0.051 21.005 1.00 90.50 102 PHE A C 1
ATOM 835 O O . PHE A 1 102 ? -2.934 -0.741 20.479 1.00 90.50 102 PHE A O 1
ATOM 842 N N . VAL A 1 103 ? -0.894 -0.240 21.266 1.00 89.56 103 VAL A N 1
ATOM 843 C CA . VAL A 1 103 ? -0.295 -1.534 20.935 1.00 89.56 103 VAL A CA 1
ATOM 844 C C . VAL A 1 103 ? -0.084 -2.320 22.211 1.00 89.56 103 VAL A C 1
ATOM 846 O O . VAL A 1 103 ? 0.577 -1.849 23.135 1.00 89.56 103 VAL A O 1
ATOM 849 N N . GLU A 1 104 ? -0.633 -3.526 22.233 1.00 89.81 104 GLU A N 1
ATOM 850 C CA . GLU A 1 104 ? -0.431 -4.516 23.281 1.00 89.81 104 GLU A CA 1
ATOM 851 C C . GLU A 1 104 ? -0.102 -5.878 22.663 1.00 89.81 104 GLU A C 1
ATOM 853 O O . GLU A 1 104 ? -0.461 -6.171 21.520 1.00 89.81 104 GLU A O 1
ATOM 858 N N . SER A 1 105 ? 0.609 -6.719 23.414 1.00 91.12 105 SER A N 1
ATOM 859 C CA . SER A 1 105 ? 0.908 -8.078 22.962 1.00 91.12 105 SER A CA 1
ATOM 860 C C . SER A 1 105 ? -0.386 -8.874 22.805 1.00 91.12 105 SER A C 1
ATOM 862 O O . SER A 1 105 ? -1.23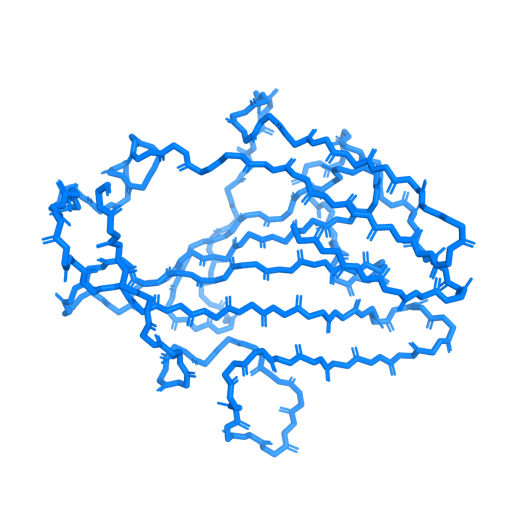8 -8.874 23.692 1.00 91.12 105 SER A O 1
ATOM 864 N N . GLY A 1 106 ? -0.538 -9.552 21.671 1.00 89.31 106 GLY A N 1
ATOM 865 C CA . GLY A 1 106 ? -1.750 -10.286 21.323 1.00 89.31 106 GLY A CA 1
ATOM 866 C C . GLY A 1 106 ? -2.848 -9.434 20.686 1.00 89.31 106 GLY A C 1
ATOM 867 O O . GLY A 1 106 ? -3.877 -10.002 20.313 1.00 89.31 106 GLY A O 1
ATOM 868 N N . MET A 1 107 ? -2.635 -8.123 20.509 1.00 91.19 107 MET A N 1
ATOM 869 C CA . MET A 1 107 ? -3.580 -7.260 19.804 1.00 91.19 107 MET A CA 1
ATOM 870 C C . MET A 1 107 ? -3.838 -7.790 18.393 1.00 91.19 107 MET A C 1
ATOM 872 O O . MET A 1 107 ? -2.911 -8.146 17.659 1.00 91.19 107 MET A O 1
ATOM 876 N N . GLN A 1 108 ? -5.112 -7.817 18.013 1.00 93.44 108 GLN A N 1
ATOM 877 C CA . GLN A 1 108 ? -5.546 -8.192 16.676 1.00 93.44 108 GLN A CA 1
ATOM 878 C C . GLN A 1 108 ? -5.922 -6.947 15.883 1.00 93.44 108 GLN A C 1
ATOM 880 O O . GLN A 1 108 ? -6.792 -6.176 16.283 1.00 93.44 108 GLN A O 1
ATOM 885 N N . LEU A 1 109 ? -5.284 -6.790 14.733 1.00 95.06 109 LEU A N 1
ATOM 886 C CA . LEU A 1 109 ? -5.595 -5.777 13.737 1.00 95.06 109 LEU A CA 1
ATOM 887 C C . LEU A 1 109 ? -6.272 -6.449 12.546 1.00 95.06 109 LEU A C 1
ATOM 889 O O . LEU A 1 109 ? -6.047 -7.632 12.275 1.00 95.06 109 LEU A O 1
ATOM 893 N N . ARG A 1 110 ? -7.067 -5.691 11.793 1.00 97.94 110 ARG A N 1
ATOM 894 C CA . ARG A 1 110 ? -7.558 -6.142 10.490 1.00 97.94 110 ARG A CA 1
ATOM 895 C C . ARG A 1 110 ? -6.696 -5.520 9.406 1.00 97.94 110 ARG A C 1
ATOM 897 O O . ARG A 1 110 ? -6.435 -4.323 9.434 1.00 97.94 110 ARG A O 1
ATOM 904 N N . GLY A 1 111 ? -6.243 -6.316 8.450 1.00 98.31 111 GLY A N 1
ATOM 905 C CA . GLY A 1 111 ? -5.469 -5.801 7.327 1.00 98.31 111 GLY A CA 1
ATOM 906 C C . GLY A 1 111 ? -5.267 -6.819 6.220 1.00 98.31 111 GLY A C 1
ATOM 907 O O . GLY A 1 111 ? -5.705 -7.966 6.321 1.00 98.31 111 GLY A O 1
ATOM 908 N N . ASN A 1 112 ? -4.617 -6.392 5.147 1.00 98.69 112 ASN A N 1
ATOM 909 C CA . ASN A 1 112 ? -4.247 -7.268 4.044 1.00 98.69 112 ASN A CA 1
ATOM 910 C C . ASN A 1 112 ? -3.007 -6.731 3.314 1.00 98.69 112 ASN A C 1
ATOM 912 O O . ASN A 1 112 ? -2.642 -5.565 3.473 1.00 98.69 112 ASN A O 1
ATOM 916 N N . PHE A 1 113 ? -2.380 -7.590 2.517 1.00 98.75 113 PHE A N 1
ATOM 917 C CA . PHE A 1 113 ? -1.206 -7.275 1.710 1.00 98.75 113 PHE A CA 1
ATOM 918 C C . PHE A 1 113 ? -1.487 -7.609 0.252 1.00 98.75 113 PHE A C 1
ATOM 920 O O . PHE A 1 113 ? -2.084 -8.655 -0.028 1.00 98.75 113 PHE A O 1
ATOM 927 N N . TYR A 1 114 ? -1.041 -6.750 -0.659 1.00 98.69 114 TYR A N 1
ATOM 928 C CA . TYR A 1 114 ? -1.327 -6.888 -2.083 1.00 98.69 114 TYR A CA 1
ATOM 929 C C . TYR A 1 114 ? -0.084 -6.739 -2.952 1.00 98.69 114 TYR A C 1
ATOM 931 O O . TYR A 1 114 ? 0.887 -6.078 -2.579 1.00 98.69 114 TYR A O 1
ATOM 939 N N . LYS A 1 115 ? -0.153 -7.345 -4.139 1.00 98.44 115 LYS A N 1
ATOM 940 C CA . LYS A 1 115 ? 0.764 -7.109 -5.258 1.00 98.44 115 LYS A CA 1
ATOM 941 C C . LYS A 1 115 ? -0.057 -6.806 -6.502 1.00 98.44 115 LYS A C 1
ATOM 943 O O . LYS A 1 115 ? -0.958 -7.575 -6.850 1.00 98.44 115 LYS A O 1
ATOM 948 N N . CYS A 1 116 ? 0.267 -5.719 -7.188 1.00 98.50 116 CYS A N 1
ATOM 949 C CA . CYS A 1 116 ? -0.334 -5.404 -8.475 1.00 98.50 116 CYS A CA 1
ATOM 950 C C . CYS A 1 116 ? 0.641 -4.724 -9.442 1.00 98.50 116 CYS A C 1
ATOM 952 O O . CYS A 1 116 ? 1.821 -4.517 -9.137 1.00 98.50 116 CYS A O 1
ATOM 954 N N . GLY A 1 117 ? 0.116 -4.429 -10.628 1.00 98.19 117 GLY A N 1
ATOM 955 C CA . GLY A 1 117 ? 0.719 -3.568 -11.632 1.00 98.19 117 GLY A CA 1
ATOM 956 C C . GLY A 1 117 ? -0.271 -3.351 -12.765 1.00 98.19 117 GLY A C 1
ATOM 957 O O . GLY A 1 117 ? -0.523 -4.251 -13.563 1.00 98.19 117 GLY A O 1
ATOM 958 N N . ASN A 1 118 ? -0.923 -2.188 -12.809 1.00 98.00 118 ASN A N 1
ATOM 959 C CA . ASN A 1 118 ? -1.986 -1.942 -13.789 1.00 98.00 118 ASN A CA 1
ATOM 960 C C . ASN A 1 118 ? -1.452 -1.680 -15.197 1.00 98.00 118 ASN A C 1
ATOM 962 O O . ASN A 1 118 ? -2.168 -1.982 -16.155 1.00 98.00 118 ASN A O 1
ATOM 966 N N . LEU A 1 119 ? -0.249 -1.107 -15.305 1.00 98.38 119 LEU A N 1
ATOM 967 C CA . LEU A 1 119 ? 0.422 -0.795 -16.567 1.00 98.38 119 LEU A CA 1
ATOM 968 C C . LEU A 1 119 ? 1.733 -1.583 -16.747 1.00 98.38 119 LEU A C 1
ATOM 970 O O . LEU A 1 119 ? 2.518 -1.259 -17.635 1.00 98.38 119 LEU A O 1
ATOM 974 N N . THR A 1 120 ? 1.989 -2.608 -15.924 1.00 98.00 120 THR A N 1
ATOM 975 C CA . THR A 1 120 ? 3.063 -3.579 -16.186 1.00 98.00 120 THR A CA 1
ATOM 976 C C . THR A 1 120 ? 2.762 -4.360 -17.464 1.00 98.00 120 THR A C 1
ATOM 978 O O . THR A 1 120 ? 1.605 -4.496 -17.865 1.00 98.00 120 THR A O 1
ATOM 981 N N . GLU A 1 121 ? 3.801 -4.917 -18.092 1.00 97.19 121 GLU A N 1
ATOM 982 C CA . GLU A 1 121 ? 3.646 -5.762 -19.285 1.00 97.19 121 GLU A CA 1
ATOM 983 C C . GLU A 1 121 ? 2.659 -6.912 -19.038 1.00 97.19 121 GLU A C 1
ATOM 985 O O . GLU A 1 121 ? 1.759 -7.165 -19.839 1.00 97.19 121 GLU A O 1
ATOM 990 N N . GLN A 1 122 ? 2.784 -7.556 -17.877 1.00 95.25 122 GLN A N 1
ATOM 991 C CA . GLN A 1 122 ? 1.836 -8.547 -17.391 1.00 95.25 122 GLN A CA 1
ATOM 992 C C . GLN A 1 122 ? 1.030 -7.944 -16.250 1.00 95.25 122 GLN A C 1
ATOM 994 O O . GLN A 1 122 ? 1.504 -7.860 -15.117 1.00 95.25 122 GLN A O 1
ATOM 999 N N . LYS A 1 123 ? -0.194 -7.516 -16.544 1.00 97.19 123 LYS A N 1
ATOM 1000 C CA . LYS A 1 123 ? -1.121 -6.991 -15.543 1.00 97.19 123 LYS A CA 1
ATOM 1001 C C . LYS A 1 123 ? -1.576 -8.095 -14.586 1.00 97.19 123 LYS A C 1
ATOM 1003 O O . LYS A 1 123 ? -2.044 -9.141 -15.030 1.00 97.19 123 LYS A O 1
ATOM 1008 N N . HIS A 1 124 ? -1.489 -7.854 -13.282 1.00 96.62 124 HIS A N 1
ATOM 1009 C CA . HIS A 1 124 ? -1.807 -8.860 -12.265 1.00 96.62 124 HIS A CA 1
ATOM 1010 C C . HIS A 1 124 ? -2.347 -8.242 -10.971 1.00 96.62 124 HIS A C 1
ATOM 1012 O O . HIS A 1 124 ? -2.155 -7.056 -10.699 1.00 96.62 124 HIS A O 1
ATOM 1018 N N . TYR A 1 125 ? -3.016 -9.079 -10.174 1.00 97.38 125 TYR A N 1
ATOM 1019 C CA . TYR A 1 125 ? -3.604 -8.732 -8.882 1.00 97.38 125 TYR A CA 1
ATOM 1020 C C . TYR A 1 125 ? -3.502 -9.924 -7.935 1.00 97.38 125 TYR A C 1
ATOM 1022 O O . TYR A 1 125 ? -4.040 -10.989 -8.229 1.00 97.38 125 TYR A O 1
ATOM 1030 N N . LEU A 1 126 ? -2.810 -9.751 -6.813 1.00 97.56 126 LEU A N 1
ATOM 1031 C CA . LEU A 1 126 ? -2.638 -10.783 -5.798 1.00 97.56 126 LEU A CA 1
ATOM 1032 C C . LEU A 1 126 ? -2.951 -10.204 -4.420 1.00 97.56 126 LEU A C 1
ATOM 1034 O O . LEU A 1 126 ? -2.677 -9.034 -4.153 1.00 97.56 126 LEU A O 1
ATOM 1038 N N . SER A 1 127 ? -3.487 -11.046 -3.542 1.00 98.38 127 SER A N 1
ATOM 1039 C CA . SER A 1 127 ? -3.797 -10.714 -2.154 1.00 98.38 127 SER A CA 1
ATOM 1040 C C . SER A 1 127 ? -3.339 -11.823 -1.219 1.00 98.38 127 SER A C 1
ATOM 1042 O O . SER A 1 127 ? -3.445 -13.000 -1.562 1.00 98.38 127 SER A O 1
ATOM 1044 N N . TRP A 1 128 ? -2.878 -11.457 -0.023 1.00 98.50 128 TRP A N 1
ATOM 1045 C CA . TRP A 1 128 ? -2.566 -12.430 1.024 1.00 98.50 128 TRP A CA 1
ATOM 1046 C C . TRP A 1 128 ? -3.834 -13.103 1.562 1.00 98.50 128 TRP A C 1
ATOM 1048 O O . TRP A 1 128 ? -3.968 -14.322 1.484 1.00 98.50 128 TRP A O 1
ATOM 1058 N N . ASN A 1 129 ? -4.784 -12.318 2.073 1.00 98.31 129 ASN A N 1
ATOM 1059 C CA . ASN A 1 129 ? -6.097 -12.823 2.454 1.00 98.31 129 ASN A CA 1
ATOM 1060 C C . ASN A 1 129 ? -7.046 -12.741 1.255 1.00 98.31 129 ASN A C 1
ATOM 1062 O O . ASN A 1 129 ? -7.042 -11.736 0.539 1.00 98.31 129 ASN A O 1
ATOM 1066 N N . ALA A 1 130 ? -7.837 -13.793 1.034 1.00 97.38 130 ALA A N 1
ATOM 1067 C CA . ALA A 1 130 ? -8.735 -13.890 -0.111 1.00 97.38 130 ALA A CA 1
ATOM 1068 C C . ALA A 1 130 ? -9.762 -12.748 -0.128 1.00 97.38 130 ALA A C 1
ATOM 1070 O O . ALA A 1 130 ? -10.271 -12.333 0.914 1.00 97.38 130 ALA A O 1
ATOM 1071 N N . ILE A 1 131 ? -10.073 -12.266 -1.330 1.00 96.62 131 ILE A N 1
ATOM 1072 C CA . ILE A 1 131 ? -11.109 -11.263 -1.559 1.00 96.62 131 ILE A CA 1
ATOM 1073 C C . ILE A 1 131 ? -12.243 -11.909 -2.340 1.00 96.62 131 ILE A C 1
ATOM 1075 O O . ILE A 1 131 ? -12.036 -12.436 -3.432 1.00 96.62 131 ILE A O 1
ATOM 1079 N N . GLU A 1 132 ? -13.453 -11.803 -1.807 1.00 93.38 132 GLU A N 1
ATOM 1080 C CA . GLU A 1 132 ? -14.669 -12.158 -2.528 1.00 93.38 132 GLU A CA 1
ATOM 1081 C C . GLU A 1 132 ? -15.145 -10.947 -3.341 1.00 93.38 132 GLU A C 1
ATOM 1083 O O . GLU A 1 132 ? -15.739 -9.999 -2.816 1.00 93.38 132 GLU A O 1
ATOM 1088 N N . SER A 1 133 ? -14.835 -10.935 -4.639 1.00 91.81 133 SER A N 1
ATOM 1089 C CA . SER A 1 133 ? -15.307 -9.896 -5.555 1.00 91.81 133 SER A CA 1
ATOM 1090 C C . SER A 1 133 ? -15.331 -10.375 -7.006 1.00 91.81 133 SER A C 1
ATOM 1092 O O . SER A 1 133 ? -14.400 -11.037 -7.456 1.00 91.81 133 SER A O 1
ATOM 1094 N N . ASP A 1 134 ? -16.360 -9.970 -7.755 1.00 91.62 134 ASP A N 1
ATOM 1095 C CA . ASP A 1 134 ? -16.507 -10.282 -9.187 1.00 91.62 134 ASP A CA 1
ATOM 1096 C C . ASP A 1 134 ? -15.436 -9.616 -10.067 1.00 91.62 134 ASP A C 1
ATOM 1098 O O . ASP A 1 134 ? -15.199 -10.018 -11.205 1.00 91.62 134 ASP A O 1
ATOM 1102 N N . THR A 1 135 ? -14.794 -8.564 -9.554 1.00 90.88 135 THR A N 1
ATOM 1103 C CA . THR A 1 135 ? -13.760 -7.795 -10.255 1.00 90.88 135 THR A CA 1
ATOM 1104 C C . THR A 1 135 ? -12.600 -7.490 -9.311 1.00 90.88 135 THR A C 1
ATOM 1106 O O . THR A 1 135 ? -12.850 -7.332 -8.115 1.00 90.88 135 THR A O 1
ATOM 1109 N N . PRO A 1 136 ? -11.356 -7.325 -9.806 1.00 90.69 136 PRO A N 1
ATOM 1110 C CA . PRO A 1 136 ? -10.225 -6.949 -8.959 1.00 90.69 136 PRO A CA 1
ATOM 1111 C C . PRO A 1 136 ? -10.508 -5.682 -8.138 1.00 90.69 136 PRO A C 1
ATOM 1113 O O . PRO A 1 136 ? -10.647 -4.580 -8.679 1.00 90.69 136 PRO A O 1
ATOM 1116 N N . ASN A 1 137 ? -10.616 -5.844 -6.818 1.00 94.12 137 ASN A N 1
ATOM 1117 C CA . ASN A 1 137 ? -10.932 -4.758 -5.900 1.00 94.12 137 ASN A CA 1
ATOM 1118 C C . ASN A 1 137 ? -10.340 -5.002 -4.505 1.00 94.12 137 ASN A C 1
ATOM 1120 O O . ASN A 1 137 ? -10.921 -5.713 -3.693 1.00 94.12 137 ASN A O 1
ATOM 1124 N N . PHE A 1 138 ? -9.214 -4.355 -4.208 1.00 97.06 138 PHE A N 1
ATOM 1125 C CA . PHE A 1 138 ? -8.539 -4.449 -2.907 1.00 97.06 138 PHE A CA 1
ATOM 1126 C C . PHE A 1 138 ? -9.204 -3.632 -1.789 1.00 97.06 138 PHE A C 1
ATOM 1128 O O . PHE A 1 138 ? -8.952 -3.861 -0.605 1.00 97.06 138 PHE A O 1
ATOM 1135 N N . HIS A 1 139 ? -10.085 -2.689 -2.132 1.00 97.06 139 HIS A N 1
ATOM 1136 C CA . HIS A 1 139 ? -10.744 -1.792 -1.176 1.00 97.06 139 HIS A CA 1
ATOM 1137 C C . HIS A 1 139 ? -11.987 -2.443 -0.562 1.00 97.06 139 HIS A C 1
ATOM 1139 O O . HIS A 1 139 ? -13.104 -1.939 -0.700 1.00 97.06 139 HIS A O 1
ATOM 1145 N N . LYS A 1 140 ? -11.763 -3.591 0.083 1.00 96.50 140 LYS A N 1
ATOM 1146 C CA . LYS A 1 140 ? -12.765 -4.473 0.687 1.00 96.50 140 LYS A CA 1
ATOM 1147 C C . LYS A 1 140 ? -12.396 -4.786 2.146 1.00 96.50 140 LYS A C 1
ATOM 1149 O O . LYS A 1 140 ? -11.895 -5.880 2.413 1.00 96.50 140 LYS A O 1
ATOM 1154 N N . PRO A 1 141 ? -12.588 -3.845 3.094 1.00 96.19 141 PRO A N 1
ATOM 1155 C CA . PRO A 1 141 ? -12.236 -4.052 4.503 1.00 96.19 141 PRO A CA 1
ATOM 1156 C C . PRO A 1 141 ? -12.908 -5.278 5.133 1.00 96.19 141 PRO A C 1
ATOM 1158 O O . PRO A 1 141 ? -12.336 -5.913 6.018 1.00 96.19 141 PRO A O 1
ATOM 1161 N N . GLU A 1 142 ? -14.086 -5.670 4.639 1.00 96.06 142 GLU A N 1
ATOM 1162 C CA . GLU A 1 142 ? -14.775 -6.898 5.039 1.00 96.06 142 GLU A CA 1
ATOM 1163 C C . GLU A 1 142 ? -13.948 -8.170 4.764 1.00 96.06 142 GLU A C 1
ATOM 1165 O O . GLU A 1 142 ? -14.044 -9.139 5.517 1.00 96.06 142 GLU A O 1
ATOM 1170 N N . CYS A 1 143 ? -13.080 -8.136 3.746 1.00 97.19 143 CYS A N 1
ATOM 1171 C CA . CYS A 1 143 ? -12.175 -9.219 3.351 1.00 97.19 143 CYS A CA 1
ATOM 1172 C C . CYS A 1 143 ? -10.783 -9.117 3.999 1.00 97.19 143 CYS A C 1
ATOM 1174 O O . CYS A 1 143 ? -9.896 -9.897 3.661 1.00 97.19 143 CYS A O 1
ATOM 1176 N N . PHE A 1 144 ? -10.530 -8.165 4.902 1.00 98.25 144 PHE A N 1
ATOM 1177 C CA . PHE A 1 144 ? -9.234 -8.088 5.581 1.00 98.25 144 PHE A CA 1
ATOM 1178 C C . PHE A 1 144 ? -9.012 -9.294 6.497 1.00 98.25 144 PHE A C 1
ATOM 1180 O O . PHE A 1 144 ? -9.910 -9.691 7.242 1.00 98.25 144 PHE A O 1
ATOM 1187 N N . GLY A 1 145 ? -7.798 -9.840 6.486 1.00 98.25 145 GLY A N 1
ATOM 1188 C CA . GLY A 1 145 ? -7.375 -10.890 7.407 1.00 98.25 145 GLY A CA 1
ATOM 1189 C C . GLY A 1 145 ? -7.132 -10.359 8.822 1.00 98.25 145 GLY A C 1
ATOM 1190 O O . GLY A 1 145 ? -7.302 -9.169 9.100 1.00 98.25 145 GLY A O 1
ATOM 1191 N N . VAL A 1 146 ? -6.735 -11.259 9.723 1.00 97.56 146 VAL A N 1
ATOM 1192 C CA . VAL A 1 146 ? -6.351 -10.933 11.104 1.00 97.56 146 VAL A CA 1
ATOM 1193 C C . VAL A 1 146 ? -4.830 -10.897 11.208 1.00 97.56 146 VAL A C 1
ATOM 1195 O O . VAL A 1 146 ? -4.163 -11.884 10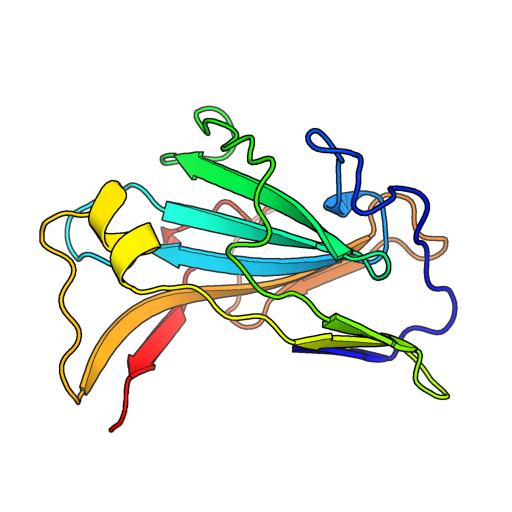.907 1.00 97.56 146 VAL A O 1
ATOM 1198 N N . LEU A 1 147 ? -4.289 -9.771 11.665 1.00 95.69 147 LEU A N 1
ATOM 1199 C CA . LEU A 1 147 ? -2.872 -9.589 11.970 1.00 95.69 147 LEU A CA 1
ATOM 1200 C C . LEU A 1 147 ? -2.717 -9.558 13.489 1.00 95.69 147 LEU A C 1
ATOM 1202 O O . LEU A 1 147 ? -3.265 -8.675 14.145 1.00 95.69 147 LEU A O 1
ATOM 1206 N N . LYS A 1 148 ? -1.991 -10.522 14.052 1.00 95.00 148 LYS A N 1
ATOM 1207 C CA . LYS A 1 148 ? -1.732 -10.591 15.492 1.00 95.00 148 LYS A CA 1
ATOM 1208 C C . LYS A 1 148 ? -0.352 -10.008 15.781 1.00 95.00 148 LYS A C 1
ATOM 1210 O O . LYS A 1 148 ? 0.640 -10.519 15.270 1.00 95.00 148 LYS A O 1
ATOM 1215 N N . LEU A 1 149 ? -0.297 -8.955 16.590 1.00 90.00 149 LEU A N 1
ATOM 1216 C CA . LEU A 1 149 ? 0.962 -8.383 17.058 1.00 90.00 149 LEU A CA 1
ATOM 1217 C C . LEU A 1 149 ? 1.503 -9.211 18.227 1.00 90.00 149 LEU A C 1
ATOM 1219 O O . LEU A 1 149 ? 0.788 -9.476 19.194 1.00 90.00 149 LEU A O 1
ATOM 1223 N N . GLU A 1 150 ? 2.766 -9.615 18.135 1.00 87.50 150 GLU A N 1
ATOM 1224 C CA . GLU A 1 150 ? 3.504 -10.283 19.210 1.00 87.50 150 GLU A CA 1
ATOM 1225 C C . GLU A 1 150 ? 4.650 -9.378 19.677 1.00 87.50 150 GLU A C 1
ATOM 1227 O O . GLU A 1 150 ? 5.083 -8.490 18.939 1.00 87.50 150 GLU A O 1
ATOM 1232 N N . ALA A 1 151 ? 5.059 -9.557 20.935 1.00 65.38 151 ALA A N 1
ATOM 1233 C CA . ALA A 1 151 ? 6.111 -8.773 21.582 1.00 65.38 151 ALA A CA 1
ATOM 1234 C C . ALA A 1 151 ? 7.502 -9.369 21.346 1.00 65.38 151 ALA A C 1
ATOM 1236 O O . ALA A 1 151 ? 7.591 -10.616 21.267 1.00 65.38 151 ALA A O 1
#

Nearest PDB structures (foldseek):
  4jpq-assembly2_B  TM=8.308E-01  e=1.804E-09  Bacteroides uniformis ATCC 8492

pLDDT: mean 96.27, std 3.55, range [65.38, 98.81]

Foldseek 3Di:
DWDQDQFFFDDDALPPQPDPLQQTWKKKKKWDFDPPDQKIWIWIAGQNRNIWIWIDRFPPGIDTDRDPDQQFVWDKDADPRTIDIHTHDDQVNVCVVVVPDDDDAFRKIWMWMWTAHCNTPDGDIDIPFDDPDPDDDPRCSVRTDIDGDHD

Radius of gyration: 15.15 Å; Cα contacts (8 Å, |Δi|>4): 326; chains: 1; bounding box: 35×30×43 Å

Mean predicted aligned error: 2.78 Å

Solvent-accessible surface area (backbone atoms only — not comparable to full-atom values): 8610 Å² total; per-residue (Å²): 94,72,48,79,44,91,72,76,33,64,81,56,47,49,86,35,57,79,40,67,25,54,41,20,35,19,48,33,45,33,40,30,71,48,90,92,55,71,51,32,41,39,41,31,31,25,66,47,51,12,48,31,37,33,42,28,69,49,80,84,65,50,46,75,62,74,68,94,67,77,78,38,63,66,46,53,48,80,51,100,56,26,36,36,43,46,66,49,83,55,67,68,64,52,27,75,79,35,76,85,58,77,92,53,74,66,40,72,29,34,25,41,42,38,42,37,10,69,66,22,93,72,64,51,81,47,59,73,42,71,70,93,63,100,55,101,65,86,65,41,77,90,41,37,34,81,46,70,42,76,124

Secondary structure (DSSP, 8-state):
-EEE-SS----S-TT-TT--GGGSSEEEEEEE-STT---EEEEEE-TT--EEEEEESSSSSPEE----S-TT--EEEE-SSEEEEE----HHHHHTT-TT----TT-EEEEEEEEEESSSSS-EEEESS----SS-----GGG-EEEE---

Sequence (151 aa):
MWAQEEHIRAEYPESDLLANTYEDSCLEFFIAPVTGDVRYLNLEFNPNCAVGVQIGTTKTDRTRLVRTDNLFNAVSTRTEDGWEITYCVP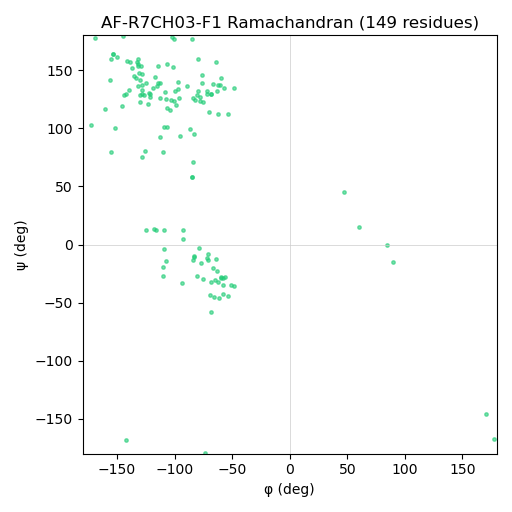FDFIRSFYPEFFVESGMQLRGNFYKCGNLTEQKHYLSWNAIESDTPNFHKPECFGVLKLEA